Protein AF-H5SGF6-F1 (afdb_monomer_lite)

Organism: NCBI:txid29281

pLDDT: mean 89.81, std 10.26, range [44.41, 98.12]

Foldseek 3Di:
DDPLLVVLVVQLVVLVVQLVVLVVCCVVDPDPVSVVSNVVSVVSNVVSVVSNVVVVVVVVVVVVVVVVVVVVVVVPD

Radius of gyration: 19.94 Å; chains: 1; bounding box: 49×16×55 Å

Structure (mmCIF, N/CA/C/O backbone):
data_AF-H5SGF6-F1
#
_entry.id   AF-H5SGF6-F1
#
loop_
_atom_site.group_PDB
_atom_site.id
_atom_site.type_symbol
_atom_site.label_atom_id
_atom_site.label_alt_id
_atom_site.label_comp_id
_atom_site.label_asym_id
_atom_site.label_entity_id
_atom_site.label_seq_id
_atom_site.pdbx_PDB_ins_code
_atom_site.Cartn_x
_atom_site.Cartn_y
_atom_site.Cartn_z
_atom_site.occupancy
_atom_site.B_iso_or_equiv
_atom_site.auth_seq_id
_atom_site.auth_comp_id
_atom_site.auth_asym_id
_atom_site.auth_atom_id
_atom_site.pdbx_PDB_model_num
ATOM 1 N N . MET A 1 1 ? 11.725 8.233 -15.577 1.00 67.06 1 MET A N 1
ATOM 2 C CA . MET A 1 1 ? 10.774 7.420 -14.783 1.00 67.06 1 MET A CA 1
ATOM 3 C C . MET A 1 1 ? 9.434 7.443 -15.500 1.00 67.06 1 MET A C 1
ATOM 5 O O . MET A 1 1 ? 9.018 8.533 -15.873 1.00 67.06 1 MET A O 1
ATOM 9 N N . SER A 1 2 ? 8.820 6.284 -15.767 1.00 86.12 2 SER A N 1
ATOM 10 C CA . SER A 1 2 ? 7.545 6.232 -16.502 1.00 86.12 2 SER A CA 1
ATOM 11 C C . SER A 1 2 ? 6.395 6.819 -15.673 1.00 86.12 2 SER A C 1
ATOM 13 O O . SER A 1 2 ? 6.471 6.834 -14.442 1.00 86.12 2 SER A O 1
ATOM 15 N N . GLU A 1 3 ? 5.340 7.297 -16.334 1.00 90.88 3 GLU A N 1
ATOM 16 C CA . GLU A 1 3 ? 4.131 7.791 -15.661 1.00 90.88 3 GLU A CA 1
ATOM 17 C C . GLU A 1 3 ? 3.496 6.706 -14.781 1.00 90.88 3 GLU A C 1
ATOM 19 O O . GLU A 1 3 ? 3.176 6.965 -13.624 1.00 90.88 3 GLU A O 1
ATOM 24 N N . GLN A 1 4 ? 3.456 5.465 -15.272 1.00 87.19 4 GLN A N 1
ATOM 25 C CA . GLN A 1 4 ? 2.982 4.299 -14.525 1.00 87.19 4 GLN A CA 1
ATOM 26 C C . GLN A 1 4 ? 3.795 4.056 -13.244 1.00 87.19 4 GLN A C 1
ATOM 28 O O . GLN A 1 4 ? 3.228 3.836 -12.180 1.00 87.19 4 GLN A O 1
ATOM 33 N N . THR A 1 5 ? 5.128 4.166 -13.308 1.00 88.19 5 THR A N 1
ATOM 34 C CA . THR A 1 5 ? 5.991 4.044 -12.119 1.00 88.19 5 THR A CA 1
ATOM 35 C C . THR A 1 5 ? 5.687 5.136 -11.095 1.00 88.19 5 THR A C 1
ATOM 37 O O . THR A 1 5 ? 5.624 4.863 -9.899 1.00 88.19 5 THR A O 1
ATOM 40 N N . ARG A 1 6 ? 5.489 6.378 -11.553 1.00 91.88 6 ARG A N 1
ATOM 41 C CA . ARG A 1 6 ? 5.159 7.502 -10.669 1.00 91.88 6 ARG A CA 1
ATOM 42 C C . ARG A 1 6 ? 3.790 7.307 -10.015 1.00 91.88 6 ARG A C 1
ATOM 44 O O . ARG A 1 6 ? 3.650 7.588 -8.828 1.00 91.88 6 ARG A O 1
ATOM 51 N N . ALA A 1 7 ? 2.808 6.826 -10.775 1.00 92.19 7 ALA A N 1
ATOM 52 C CA . ALA A 1 7 ? 1.474 6.526 -10.275 1.00 92.19 7 ALA A CA 1
ATOM 53 C C . ALA A 1 7 ? 1.507 5.417 -9.213 1.00 92.19 7 ALA A C 1
ATOM 55 O O . ALA A 1 7 ? 1.015 5.641 -8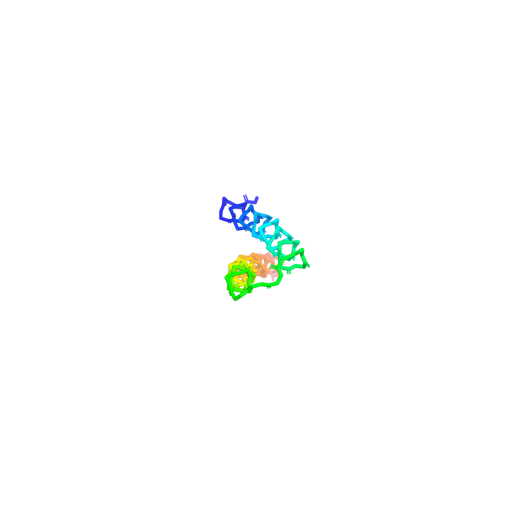.112 1.00 92.19 7 ALA A O 1
ATOM 56 N N . ALA A 1 8 ? 2.175 4.292 -9.488 1.00 91.12 8 ALA A N 1
ATOM 57 C CA . ALA A 1 8 ? 2.293 3.173 -8.550 1.00 91.12 8 ALA A CA 1
ATOM 58 C C . ALA A 1 8 ? 2.949 3.588 -7.218 1.00 91.12 8 ALA A C 1
ATOM 60 O O . ALA A 1 8 ? 2.439 3.279 -6.143 1.00 91.12 8 ALA A O 1
ATOM 61 N N . LEU A 1 9 ? 4.038 4.367 -7.273 1.00 92.19 9 LEU A N 1
ATOM 62 C CA . LEU A 1 9 ? 4.704 4.884 -6.070 1.00 92.19 9 LEU A CA 1
ATOM 63 C C . LEU A 1 9 ? 3.820 5.860 -5.282 1.00 92.19 9 LEU A C 1
ATOM 65 O O . LEU A 1 9 ? 3.804 5.823 -4.051 1.00 92.19 9 LEU A O 1
ATOM 69 N N . LYS A 1 10 ? 3.068 6.725 -5.976 1.00 94.38 10 LYS A N 1
ATOM 70 C CA . LYS A 1 10 ? 2.124 7.647 -5.333 1.00 94.38 10 LYS A CA 1
ATOM 71 C C . LYS A 1 10 ? 0.998 6.883 -4.636 1.00 94.38 10 LYS A C 1
ATOM 73 O O . LYS A 1 10 ? 0.686 7.193 -3.490 1.00 94.38 10 LYS A O 1
ATOM 78 N N . THR A 1 11 ? 0.410 5.897 -5.311 1.00 94.00 11 THR A N 1
ATOM 79 C CA . THR A 1 11 ? -0.649 5.051 -4.751 1.00 94.00 11 THR A CA 1
ATOM 80 C C . THR A 1 11 ? -0.154 4.307 -3.517 1.00 94.00 11 THR A C 1
ATOM 82 O O . THR A 1 11 ? -0.811 4.360 -2.483 1.00 94.00 11 THR A O 1
ATOM 85 N N . PHE A 1 12 ? 1.042 3.719 -3.575 1.00 93.81 12 PHE A N 1
ATOM 86 C CA . PHE A 1 12 ? 1.656 3.061 -2.424 1.00 93.81 12 PHE A CA 1
ATOM 87 C C . PHE A 1 12 ? 1.828 3.998 -1.225 1.00 93.81 12 PHE A C 1
ATOM 89 O O . PHE A 1 12 ? 1.430 3.643 -0.121 1.00 93.81 12 PHE A O 1
ATOM 96 N N . GLY A 1 13 ? 2.341 5.215 -1.440 1.00 94.00 13 GLY A N 1
ATOM 97 C CA . GLY A 1 13 ? 2.472 6.203 -0.366 1.00 94.00 13 GLY A CA 1
ATOM 98 C C . GLY A 1 13 ? 1.135 6.525 0.310 1.00 94.00 13 GLY A C 1
ATOM 99 O O . GLY A 1 13 ? 1.058 6.543 1.534 1.00 94.00 13 GLY A O 1
ATOM 100 N N . ILE A 1 14 ? 0.069 6.698 -0.480 1.00 95.31 14 ILE A N 1
ATOM 101 C CA . ILE A 1 14 ? -1.290 6.930 0.037 1.00 95.31 14 ILE A CA 1
ATOM 102 C C . ILE A 1 14 ? -1.777 5.734 0.867 1.00 95.31 14 ILE A C 1
ATOM 104 O O . ILE A 1 14 ? -2.316 5.931 1.955 1.00 95.31 14 ILE A O 1
ATOM 108 N N . GLN A 1 15 ? -1.584 4.504 0.381 1.00 96.19 15 GLN A N 1
ATOM 109 C CA . GLN A 1 15 ? -2.033 3.300 1.088 1.00 96.19 15 GLN A CA 1
ATOM 110 C C . GLN A 1 15 ? -1.294 3.078 2.412 1.00 96.19 15 GLN A C 1
ATOM 112 O O . GLN A 1 15 ? -1.906 2.635 3.382 1.00 96.19 15 GLN A O 1
ATOM 117 N N . THR A 1 16 ? -0.010 3.432 2.491 1.00 96.06 16 THR A N 1
ATOM 118 C CA . THR A 1 16 ? 0.749 3.372 3.748 1.00 96.06 16 THR A CA 1
ATOM 119 C C . THR A 1 16 ? 0.158 4.317 4.794 1.00 96.06 16 THR A C 1
ATOM 121 O O . THR A 1 16 ? -0.123 3.881 5.908 1.00 96.06 16 THR A O 1
ATOM 124 N N . THR A 1 17 ? -0.129 5.572 4.428 1.00 96.94 17 THR A N 1
ATOM 125 C CA . THR A 1 17 ? -0.776 6.531 5.342 1.00 96.94 17 THR A CA 1
ATOM 126 C C . THR A 1 17 ? -2.161 6.048 5.787 1.00 96.94 17 THR A C 1
ATOM 128 O O . THR A 1 17 ? -2.485 6.100 6.970 1.00 96.94 17 THR A O 1
ATOM 131 N N . GLN A 1 18 ? -2.964 5.497 4.870 1.00 95.31 18 GLN A N 1
ATOM 132 C CA . GLN A 1 18 ? -4.284 4.942 5.204 1.00 95.31 18 GLN A CA 1
ATOM 133 C C . GLN A 1 18 ? -4.206 3.735 6.151 1.00 95.31 18 GLN A C 1
ATOM 135 O O . GLN A 1 18 ? -5.100 3.533 6.977 1.00 95.31 18 GLN A O 1
ATOM 140 N N . LEU A 1 19 ? -3.151 2.922 6.051 1.00 96.94 19 LEU A N 1
ATOM 141 C CA . LEU A 1 19 ? -2.922 1.825 6.985 1.00 96.94 19 LEU A CA 1
ATOM 142 C C . LEU A 1 19 ? -2.537 2.342 8.378 1.00 96.94 19 LEU A C 1
ATOM 144 O O . LEU A 1 19 ? -3.070 1.840 9.365 1.00 96.94 19 LEU A O 1
ATOM 148 N N . GLU A 1 20 ? -1.668 3.349 8.470 1.00 97.38 20 GLU A N 1
ATOM 149 C CA . GLU A 1 20 ? -1.275 3.975 9.744 1.00 97.38 20 GLU A CA 1
ATOM 150 C C . GLU A 1 20 ? -2.477 4.599 10.474 1.00 97.38 20 GLU A C 1
ATOM 152 O O . GLU A 1 20 ? -2.651 4.415 11.685 1.00 97.38 20 GLU A O 1
ATOM 157 N N . GLU A 1 21 ? -3.354 5.282 9.735 1.00 96.94 21 GLU A N 1
ATOM 158 C CA . GLU A 1 21 ? -4.611 5.818 10.264 1.00 96.94 21 GLU A CA 1
ATOM 159 C C . GLU A 1 21 ? -5.527 4.698 10.781 1.00 96.94 21 GLU A C 1
ATOM 161 O O . GLU A 1 21 ? -6.049 4.785 11.896 1.00 96.94 21 GLU A O 1
ATOM 166 N N . ALA A 1 22 ? -5.682 3.613 10.013 1.00 96.56 22 ALA A N 1
ATOM 167 C CA . ALA A 1 22 ? -6.518 2.480 10.401 1.00 96.56 22 ALA A CA 1
ATOM 168 C C . ALA A 1 22 ? -5.975 1.731 11.632 1.00 96.56 22 ALA A C 1
ATOM 170 O O . ALA A 1 22 ? -6.760 1.347 12.500 1.00 96.56 22 ALA A O 1
ATOM 171 N N . VAL A 1 23 ? -4.649 1.571 11.748 1.00 97.69 23 VAL A N 1
ATOM 172 C CA . VAL A 1 23 ? -3.987 1.034 12.953 1.00 97.69 23 VAL A CA 1
ATOM 173 C C . VAL A 1 23 ? -4.306 1.910 14.157 1.00 97.69 23 VAL A C 1
ATOM 175 O O . VAL A 1 23 ? -4.808 1.414 15.162 1.00 97.69 23 VAL A O 1
ATOM 178 N N . THR A 1 24 ? -4.100 3.222 14.028 1.00 97.56 24 THR A N 1
ATOM 179 C CA . THR A 1 24 ? -4.336 4.177 15.118 1.00 97.56 24 THR A CA 1
ATOM 180 C C . THR A 1 24 ? -5.790 4.137 15.599 1.00 97.56 24 THR A C 1
ATOM 182 O O . THR A 1 24 ? -6.059 4.210 16.801 1.00 97.56 24 THR A O 1
ATOM 185 N N . LEU A 1 25 ? -6.750 4.029 14.676 1.00 96.00 25 LEU A N 1
ATOM 186 C CA . LEU A 1 25 ? -8.171 3.911 15.009 1.00 96.00 25 LEU A CA 1
ATOM 187 C C . LEU A 1 25 ? -8.493 2.587 15.709 1.00 96.00 25 LEU A C 1
ATOM 189 O O . LEU A 1 25 ? -9.238 2.590 16.690 1.00 96.00 25 LEU A O 1
ATOM 193 N N . LEU A 1 26 ? -7.921 1.477 15.235 1.00 97.62 26 LEU A N 1
ATOM 194 C CA . LEU A 1 26 ? -8.114 0.155 15.825 1.00 97.62 26 LEU A CA 1
ATOM 195 C C . LEU A 1 26 ? -7.531 0.067 17.243 1.00 97.62 26 LEU A C 1
ATOM 197 O O . LEU A 1 26 ? -8.178 -0.491 18.126 1.00 97.62 26 LEU A O 1
ATOM 201 N N . GLU A 1 27 ? -6.355 0.654 17.473 1.00 97.44 27 GLU A N 1
ATOM 202 C CA . GLU A 1 27 ? -5.708 0.711 18.790 1.00 97.44 27 GLU A CA 1
ATOM 203 C C . GLU A 1 27 ? -6.506 1.555 19.791 1.00 97.44 27 GLU A C 1
ATOM 205 O O . GLU A 1 27 ? -6.660 1.171 20.950 1.00 97.44 27 GLU A O 1
ATOM 210 N N . LYS A 1 28 ? -7.041 2.702 19.350 1.00 97.75 28 LYS A N 1
ATOM 211 C CA . LYS A 1 28 ? -7.825 3.603 20.210 1.00 97.75 28 LYS A CA 1
ATOM 212 C C . LYS A 1 28 ? -9.225 3.075 20.508 1.00 97.75 28 LYS A 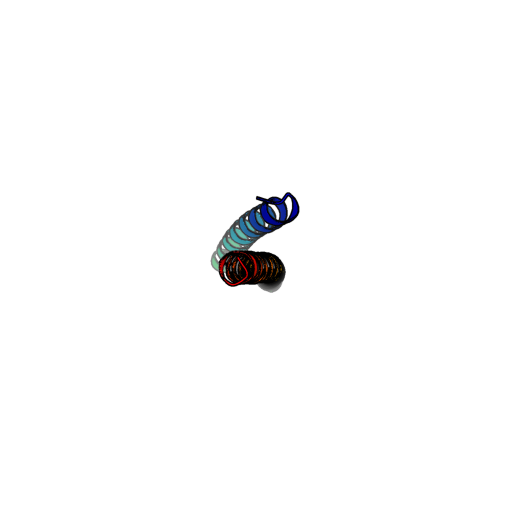C 1
ATOM 214 O O . LYS A 1 28 ? -9.754 3.339 21.585 1.00 97.75 28 LYS A O 1
ATOM 219 N N . ASN A 1 29 ? -9.850 2.398 19.548 1.00 97.00 29 ASN A N 1
ATOM 220 C CA . ASN A 1 29 ? -11.217 1.904 19.667 1.00 97.00 29 ASN A CA 1
ATOM 221 C C . ASN A 1 29 ? -11.363 0.541 18.968 1.00 97.00 29 ASN A C 1
ATOM 223 O O . ASN A 1 29 ? -11.759 0.486 17.799 1.00 97.00 29 ASN A O 1
ATOM 227 N N . PRO A 1 30 ? -11.057 -0.572 19.653 1.00 95.94 30 PRO A N 1
ATOM 228 C CA . PRO A 1 30 ? -11.170 -1.894 19.059 1.00 95.94 30 PRO A CA 1
ATOM 229 C C . PRO A 1 30 ? -12.640 -2.260 18.829 1.00 95.94 30 PRO A C 1
ATOM 231 O O . PRO A 1 30 ? -13.400 -2.514 19.763 1.00 95.94 30 PRO A O 1
ATOM 234 N N . SER A 1 31 ? -13.039 -2.316 17.559 1.00 97.88 31 SER A N 1
ATOM 235 C CA . SER A 1 31 ? -14.379 -2.720 17.134 1.00 97.88 31 SER A CA 1
ATOM 236 C C . SER A 1 31 ? -14.306 -3.604 15.884 1.00 97.88 31 SER A C 1
ATOM 238 O O . SER A 1 31 ? -13.338 -3.513 15.122 1.00 97.88 31 SER A O 1
ATOM 240 N N . PRO A 1 32 ? -15.324 -4.447 15.616 1.00 98.12 32 PRO A N 1
ATOM 241 C CA . PRO A 1 32 ? -15.375 -5.235 14.384 1.00 98.12 32 PRO A CA 1
ATOM 242 C C . PRO A 1 32 ? -15.292 -4.380 13.113 1.00 98.12 32 PRO A C 1
ATOM 244 O O . PRO A 1 32 ? -14.737 -4.817 12.109 1.00 98.12 32 PRO A O 1
ATOM 247 N N . GLU A 1 33 ? -15.829 -3.162 13.152 1.00 97.69 33 GLU A N 1
ATOM 248 C CA . GLU A 1 33 ? -15.751 -2.203 12.050 1.00 97.69 33 GLU A CA 1
ATOM 249 C C . GLU A 1 3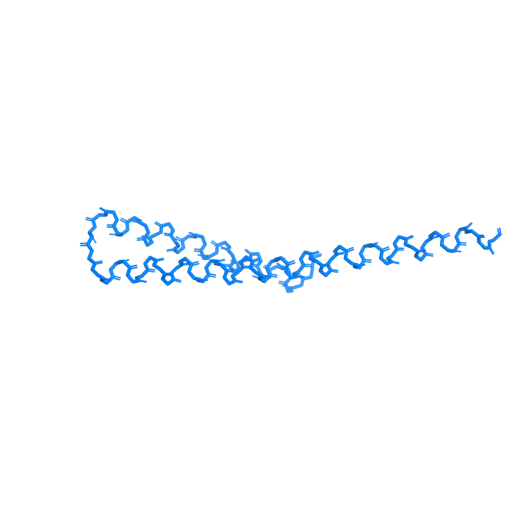3 ? -14.320 -1.696 11.845 1.00 97.69 33 GLU A C 1
ATOM 251 O O . GLU A 1 33 ? -13.801 -1.758 10.733 1.00 97.69 33 GLU A O 1
ATOM 256 N N . ASN A 1 34 ? -13.638 -1.290 12.918 1.00 97.44 34 ASN A N 1
ATOM 257 C CA . ASN A 1 34 ? -12.255 -0.824 12.826 1.00 97.44 34 ASN A CA 1
ATOM 258 C C . ASN A 1 34 ? -11.297 -1.949 12.421 1.00 97.44 34 ASN A C 1
ATOM 260 O O . ASN A 1 34 ? -10.354 -1.708 11.669 1.00 97.44 34 ASN A O 1
ATOM 264 N N . LEU A 1 35 ? -11.573 -3.191 12.833 1.00 97.94 35 LEU A N 1
ATOM 265 C CA . LEU A 1 35 ? -10.822 -4.355 12.367 1.00 97.94 35 LEU A CA 1
ATOM 266 C C . LEU A 1 35 ? -11.019 -4.576 10.861 1.00 97.94 35 LEU A C 1
ATOM 268 O O . LEU A 1 35 ? -10.051 -4.833 10.150 1.00 97.94 35 LEU A O 1
ATOM 272 N N . ARG A 1 36 ? -12.250 -4.438 10.350 1.00 98.00 36 ARG A N 1
ATOM 273 C CA . ARG A 1 36 ? -12.524 -4.516 8.904 1.00 98.00 36 ARG A CA 1
ATOM 274 C C . ARG A 1 36 ? -11.797 -3.421 8.130 1.00 98.00 36 ARG A C 1
ATOM 276 O O . ARG A 1 36 ? -11.201 -3.726 7.102 1.00 98.00 36 ARG A O 1
ATOM 283 N N . ASN A 1 37 ? -11.805 -2.189 8.636 1.00 96.50 37 ASN A N 1
ATOM 284 C CA . ASN A 1 37 ? -11.105 -1.067 8.009 1.00 96.50 37 ASN A CA 1
ATOM 285 C C . ASN A 1 37 ? -9.593 -1.314 7.950 1.00 96.50 37 ASN A C 1
ATOM 287 O O . ASN A 1 37 ? -8.987 -1.149 6.895 1.00 96.50 37 ASN A O 1
ATOM 291 N N . TYR A 1 38 ? -8.995 -1.790 9.045 1.00 97.94 38 TYR A N 1
ATOM 292 C CA . TYR A 1 38 ? -7.586 -2.184 9.077 1.00 97.94 38 TYR A CA 1
ATOM 293 C C . TYR A 1 38 ? -7.254 -3.266 8.041 1.00 97.94 38 TYR A C 1
ATOM 295 O O . TYR A 1 38 ? -6.301 -3.115 7.276 1.00 97.94 38 TYR A O 1
ATOM 303 N N . LEU A 1 39 ? -8.062 -4.328 7.970 1.00 98.06 39 LEU A N 1
ATOM 304 C CA . LEU A 1 39 ? -7.858 -5.416 7.010 1.00 98.06 39 LEU A CA 1
ATOM 305 C C . LEU A 1 39 ? -8.008 -4.945 5.554 1.00 98.06 39 LEU A C 1
ATOM 307 O O . LEU A 1 39 ? -7.236 -5.369 4.693 1.00 98.06 39 LEU A O 1
ATOM 311 N N . ASP A 1 40 ? -8.959 -4.054 5.262 1.00 97.75 40 ASP A N 1
ATOM 312 C CA . ASP A 1 40 ? -9.112 -3.489 3.916 1.00 97.75 40 ASP A CA 1
ATOM 313 C C . ASP A 1 40 ? -7.931 -2.581 3.535 1.00 97.75 40 ASP A C 1
ATOM 315 O O . ASP A 1 40 ? -7.416 -2.692 2.419 1.00 97.75 40 ASP A O 1
ATOM 319 N N . SER A 1 41 ? -7.431 -1.756 4.462 1.00 97.31 41 SER A N 1
ATOM 320 C CA . SER A 1 41 ? -6.210 -0.966 4.245 1.00 97.31 41 SER A CA 1
ATOM 321 C C . SER A 1 41 ? -4.990 -1.859 3.989 1.00 97.31 41 SER A C 1
ATOM 323 O O . SER A 1 41 ? -4.209 -1.588 3.076 1.00 97.31 41 SER A O 1
ATOM 325 N N . GLN A 1 42 ? -4.843 -2.971 4.721 1.00 97.56 42 GLN A N 1
ATOM 326 C CA . GLN A 1 42 ? -3.775 -3.944 4.458 1.00 97.56 42 GLN A CA 1
ATOM 327 C C . GLN A 1 42 ? -3.886 -4.573 3.068 1.00 97.56 42 GLN A C 1
ATOM 329 O O . GLN A 1 42 ? -2.881 -4.689 2.362 1.00 97.56 42 GLN A O 1
ATOM 334 N N . ARG A 1 43 ? -5.099 -4.956 2.651 1.00 98.06 43 ARG A N 1
ATOM 335 C CA . ARG A 1 43 ? -5.346 -5.522 1.319 1.00 98.06 43 ARG A CA 1
ATOM 336 C C . ARG A 1 43 ? -4.927 -4.547 0.217 1.00 98.06 43 ARG A C 1
ATOM 338 O O . ARG A 1 43 ? -4.190 -4.935 -0.687 1.00 98.06 43 ARG A O 1
ATOM 345 N N . LYS A 1 44 ? -5.335 -3.280 0.312 1.00 96.88 44 LYS A N 1
ATOM 346 C CA . LYS A 1 44 ? -4.986 -2.244 -0.676 1.00 96.88 44 LYS A CA 1
ATOM 347 C C . LYS A 1 44 ? -3.484 -1.945 -0.720 1.00 96.88 44 LYS A C 1
ATOM 349 O O . LYS A 1 44 ? -2.928 -1.708 -1.798 1.00 96.88 44 LYS A O 1
ATOM 354 N N . LEU A 1 45 ? -2.801 -1.988 0.429 1.00 96.94 45 LEU A N 1
ATOM 355 C CA . LEU A 1 45 ? -1.344 -1.860 0.478 1.00 96.94 45 LEU A CA 1
ATOM 356 C C . LEU A 1 45 ? -0.654 -3.024 -0.251 1.00 96.94 45 LEU A C 1
ATOM 358 O O . LEU A 1 45 ? 0.273 -2.797 -1.030 1.00 96.94 45 LEU A O 1
ATOM 362 N N . LEU A 1 46 ? -1.131 -4.257 -0.051 1.00 96.06 46 LEU A N 1
ATOM 363 C CA . LEU A 1 46 ? -0.606 -5.443 -0.734 1.00 96.06 46 LEU A CA 1
ATOM 364 C C . LEU A 1 46 ? -0.810 -5.376 -2.257 1.00 96.06 46 LEU A C 1
ATOM 366 O O . LEU A 1 46 ? 0.101 -5.705 -3.022 1.00 96.06 46 LEU A O 1
ATOM 370 N N . GLU A 1 47 ? -1.978 -4.913 -2.704 1.00 95.06 47 GLU A N 1
ATOM 371 C CA . GLU A 1 47 ? -2.266 -4.673 -4.125 1.00 95.06 47 GLU A CA 1
ATOM 372 C C . GLU A 1 47 ? -1.282 -3.652 -4.720 1.00 95.06 47 GLU A C 1
ATOM 374 O O . GLU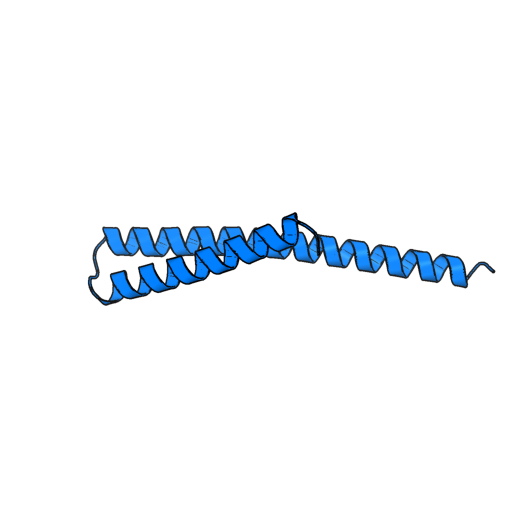 A 1 47 ? -0.678 -3.901 -5.765 1.00 95.06 47 GLU A O 1
ATOM 379 N N . SER A 1 48 ? -1.023 -2.556 -4.000 1.00 94.38 48 SER A N 1
ATOM 380 C CA . SER A 1 48 ? -0.068 -1.521 -4.424 1.00 94.38 48 SER A CA 1
ATOM 381 C C . SER A 1 48 ? 1.374 -2.038 -4.502 1.00 94.38 48 SER A C 1
ATOM 383 O O . SER A 1 48 ? 2.106 -1.722 -5.441 1.00 94.38 48 SER A O 1
ATOM 385 N N . LEU A 1 49 ? 1.795 -2.869 -3.542 1.00 93.81 49 LEU A N 1
ATOM 386 C CA . LEU A 1 49 ? 3.111 -3.521 -3.565 1.00 93.81 49 LEU A CA 1
ATOM 387 C C . LEU A 1 49 ? 3.261 -4.461 -4.763 1.00 93.81 49 LEU A C 1
ATOM 389 O O . LEU A 1 49 ? 4.311 -4.481 -5.405 1.00 93.81 49 LEU A O 1
ATOM 393 N N . THR A 1 50 ? 2.207 -5.209 -5.086 1.00 94.25 50 THR A N 1
ATOM 394 C CA . THR A 1 50 ? 2.185 -6.108 -6.247 1.00 94.25 50 THR A CA 1
ATOM 395 C C . THR A 1 50 ? 2.358 -5.324 -7.549 1.00 94.25 50 THR A C 1
ATOM 397 O O . THR A 1 50 ? 3.137 -5.722 -8.420 1.00 94.25 50 THR A O 1
ATOM 400 N N . GLU A 1 51 ? 1.702 -4.168 -7.669 1.00 92.25 51 GLU A N 1
ATOM 401 C CA . GLU A 1 51 ? 1.870 -3.277 -8.818 1.00 92.25 51 GLU A CA 1
ATOM 402 C C . GLU A 1 51 ? 3.303 -2.727 -8.916 1.00 92.25 51 GLU A C 1
ATOM 404 O O . GLU A 1 51 ? 3.914 -2.775 -9.988 1.00 92.25 51 GLU A O 1
ATOM 409 N N . ILE A 1 52 ? 3.889 -2.284 -7.798 1.00 93.00 52 ILE A N 1
ATOM 410 C CA . ILE A 1 52 ? 5.289 -1.835 -7.760 1.00 93.00 52 ILE A CA 1
ATOM 411 C C . ILE A 1 52 ? 6.238 -2.954 -8.197 1.00 93.00 52 ILE A C 1
ATOM 413 O O . ILE A 1 52 ? 7.120 -2.712 -9.023 1.00 93.00 52 ILE A O 1
ATOM 417 N N . LEU A 1 53 ? 6.059 -4.178 -7.694 1.00 92.88 53 LEU A N 1
ATOM 418 C CA . LEU A 1 53 ? 6.885 -5.328 -8.078 1.00 92.88 53 LEU A CA 1
ATOM 419 C C . LEU A 1 53 ? 6.796 -5.621 -9.580 1.00 92.88 53 LEU A C 1
ATOM 421 O O . LEU A 1 53 ? 7.817 -5.907 -10.213 1.00 92.88 53 LEU A O 1
ATOM 425 N N . SER A 1 54 ? 5.607 -5.494 -10.172 1.00 91.50 54 SER A N 1
ATOM 426 C CA . SER A 1 54 ? 5.406 -5.632 -11.619 1.00 91.50 54 SER A CA 1
ATOM 427 C C . SER A 1 54 ? 6.169 -4.560 -12.412 1.00 91.50 54 SER A C 1
ATOM 429 O O . SER A 1 54 ? 6.882 -4.864 -13.380 1.00 91.50 54 SER A O 1
ATOM 431 N N . VAL A 1 55 ? 6.111 -3.303 -11.958 1.00 89.69 55 VAL A N 1
ATOM 432 C CA . VAL A 1 55 ? 6.867 -2.193 -12.558 1.00 89.69 55 VAL A CA 1
ATOM 433 C C . VAL A 1 55 ? 8.375 -2.434 -12.453 1.00 89.69 55 VAL A C 1
ATOM 435 O O . VAL A 1 55 ? 9.086 -2.290 -13.449 1.00 89.69 55 VAL A O 1
ATOM 438 N N . VAL A 1 56 ? 8.874 -2.831 -11.279 1.00 89.00 56 VAL A N 1
ATOM 439 C CA . VAL A 1 56 ? 10.301 -3.116 -11.054 1.00 89.00 56 VAL A CA 1
ATOM 440 C C . VAL A 1 56 ? 10.772 -4.267 -11.941 1.00 89.00 56 VAL A C 1
ATOM 442 O O . VAL A 1 56 ? 11.793 -4.133 -12.613 1.00 89.00 56 VAL A O 1
ATOM 445 N N . SER A 1 57 ? 10.000 -5.351 -12.028 1.00 89.50 57 SER A N 1
ATOM 446 C CA . SER A 1 57 ? 10.315 -6.502 -12.887 1.00 89.50 57 SER A CA 1
ATOM 447 C C . SER A 1 57 ? 10.411 -6.097 -14.360 1.00 89.50 57 SER A C 1
ATOM 449 O O . SER A 1 57 ? 11.348 -6.474 -15.064 1.00 89.50 57 SER A O 1
ATOM 451 N N . THR A 1 58 ? 9.487 -5.250 -14.822 1.00 88.50 58 THR A N 1
ATOM 452 C CA . THR A 1 58 ? 9.507 -4.714 -16.190 1.00 88.50 58 THR A CA 1
ATOM 453 C C . THR A 1 58 ? 10.752 -3.863 -16.450 1.00 88.50 58 THR A C 1
ATOM 455 O O . THR A 1 58 ? 11.360 -3.961 -17.519 1.00 88.50 58 THR A O 1
ATOM 458 N N . LEU A 1 59 ? 11.150 -3.025 -15.488 1.00 86.25 59 LEU A N 1
ATOM 459 C CA . LEU A 1 59 ? 12.345 -2.186 -15.604 1.00 86.25 59 LEU A CA 1
ATOM 460 C C . LEU A 1 59 ? 13.632 -3.022 -15.630 1.00 86.25 59 LEU A C 1
ATOM 462 O O . LEU A 1 59 ? 14.498 -2.756 -16.463 1.00 86.25 59 LEU A O 1
ATOM 466 N N . LEU A 1 60 ? 13.733 -4.050 -14.783 1.00 87.62 60 LEU A N 1
ATOM 467 C CA . LEU A 1 60 ? 14.877 -4.965 -14.752 1.00 87.62 60 LEU A CA 1
ATOM 468 C C . LEU A 1 60 ? 15.022 -5.737 -16.067 1.00 87.62 60 LEU A C 1
ATOM 470 O O . LEU A 1 60 ? 16.109 -5.754 -16.642 1.00 87.62 60 LEU A O 1
ATOM 474 N N . ASN A 1 61 ? 13.924 -6.285 -16.596 1.00 87.50 61 ASN A N 1
ATOM 475 C CA . ASN A 1 61 ? 13.937 -7.008 -17.871 1.00 87.50 61 ASN A CA 1
ATOM 476 C C . ASN A 1 61 ? 14.374 -6.106 -19.034 1.00 87.50 61 ASN A C 1
ATOM 478 O O . ASN A 1 61 ? 15.201 -6.502 -19.853 1.00 87.50 61 ASN A O 1
ATOM 482 N N . ARG A 1 62 ? 13.882 -4.859 -19.080 1.00 83.38 62 ARG A N 1
ATOM 483 C CA . ARG A 1 62 ? 14.319 -3.876 -20.086 1.00 83.38 62 ARG A CA 1
ATOM 484 C C . ARG A 1 62 ? 15.806 -3.545 -19.962 1.00 83.38 62 ARG A C 1
ATOM 486 O O . ARG A 1 62 ? 16.480 -3.434 -20.984 1.00 83.38 62 ARG A O 1
ATOM 493 N N . GLY A 1 63 ? 16.308 -3.391 -18.737 1.00 81.81 63 GLY A N 1
ATOM 494 C CA . GLY A 1 63 ? 17.725 -3.138 -18.472 1.00 81.81 63 GLY A CA 1
ATOM 495 C C . GLY A 1 63 ? 18.620 -4.292 -18.927 1.00 81.81 63 GLY A C 1
ATOM 496 O O . GLY A 1 63 ? 19.606 -4.059 -19.624 1.00 81.81 63 GLY A O 1
ATOM 497 N N . ALA A 1 64 ? 18.233 -5.531 -18.614 1.00 79.81 64 ALA A N 1
ATOM 498 C CA . ALA A 1 64 ? 18.952 -6.732 -19.034 1.00 79.81 64 ALA A CA 1
ATOM 499 C C . ALA A 1 64 ? 19.018 -6.854 -20.566 1.00 79.81 64 ALA A C 1
ATOM 501 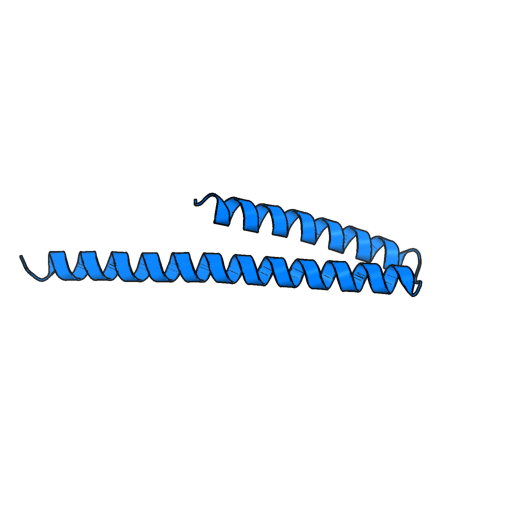O O . ALA A 1 64 ? 20.104 -6.992 -21.128 1.00 79.81 64 ALA A O 1
ATOM 502 N N . SER A 1 65 ? 17.884 -6.691 -21.260 1.00 78.94 65 SER A N 1
ATOM 503 C CA . SER A 1 65 ? 17.852 -6.736 -22.728 1.00 78.94 65 SER A CA 1
ATOM 504 C C . SER A 1 65 ? 18.657 -5.609 -23.385 1.00 78.94 65 SER A C 1
ATOM 506 O O . SER A 1 65 ? 19.223 -5.800 -24.460 1.00 78.94 65 SER A O 1
ATOM 508 N N . ALA A 1 66 ? 18.707 -4.421 -22.776 1.00 78.12 66 ALA A N 1
ATOM 509 C CA . ALA A 1 66 ? 19.521 -3.319 -23.283 1.00 78.12 66 ALA A CA 1
ATOM 510 C C . ALA A 1 66 ? 21.024 -3.622 -23.158 1.00 78.12 66 ALA A C 1
ATOM 512 O O . ALA A 1 66 ? 21.768 -3.395 -24.111 1.00 78.12 66 ALA A O 1
ATOM 513 N N . ALA A 1 67 ? 21.457 -4.180 -22.024 1.00 77.12 67 ALA A N 1
ATOM 514 C CA . ALA A 1 67 ? 22.847 -4.576 -21.807 1.00 77.12 67 ALA A CA 1
ATOM 515 C C . ALA A 1 67 ? 23.300 -5.672 -22.789 1.00 77.12 67 ALA A C 1
ATOM 517 O O . ALA A 1 67 ? 24.393 -5.595 -23.349 1.00 77.12 67 ALA A O 1
ATOM 518 N N . GLU A 1 68 ? 22.439 -6.655 -23.060 1.00 78.75 68 GLU A N 1
ATOM 519 C CA . GLU A 1 68 ? 22.732 -7.746 -23.993 1.00 78.75 68 GLU A CA 1
ATOM 520 C C . GLU A 1 68 ? 22.908 -7.253 -25.439 1.00 78.75 68 GLU A C 1
ATOM 522 O O . GLU A 1 68 ? 23.846 -7.661 -26.126 1.00 78.75 68 GLU A O 1
ATOM 527 N N . LYS A 1 69 ? 22.078 -6.296 -25.881 1.00 78.00 69 LYS A N 1
ATOM 528 C CA . LYS A 1 69 ? 22.221 -5.656 -27.201 1.00 78.00 69 LYS A CA 1
ATOM 529 C C . LYS A 1 69 ? 23.546 -4.908 -27.355 1.00 78.00 69 LYS A C 1
ATOM 531 O O . LYS A 1 69 ? 24.178 -5.018 -28.402 1.00 78.00 69 LYS A O 1
ATOM 536 N N . VAL A 1 70 ? 23.978 -4.178 -26.324 1.00 80.81 70 VAL A N 1
ATOM 537 C CA . VAL A 1 70 ? 25.275 -3.477 -26.332 1.00 80.81 70 VAL A CA 1
ATOM 538 C C . VAL A 1 70 ? 26.429 -4.476 -26.445 1.00 80.81 70 VAL A C 1
ATOM 540 O O . VAL A 1 70 ? 27.359 -4.264 -27.220 1.00 80.81 70 VAL A O 1
ATOM 543 N N . ASN A 1 71 ? 26.352 -5.598 -25.727 1.00 76.62 71 ASN A N 1
ATOM 544 C CA . ASN A 1 71 ? 27.385 -6.629 -25.776 1.00 76.62 71 ASN A CA 1
ATOM 545 C C . ASN A 1 71 ? 27.501 -7.287 -27.166 1.00 76.62 71 ASN A C 1
ATOM 547 O O . ASN A 1 71 ? 28.609 -7.521 -27.650 1.00 76.62 71 ASN A O 1
ATOM 551 N N . GLN A 1 72 ? 26.371 -7.534 -27.839 1.00 75.88 72 GLN A N 1
ATOM 552 C CA . GLN A 1 72 ? 26.354 -8.075 -29.206 1.00 75.88 72 GLN A CA 1
ATOM 553 C C . GLN A 1 72 ? 26.916 -7.089 -30.242 1.00 75.88 72 GLN A C 1
ATOM 555 O O . GLN A 1 72 ? 27.626 -7.511 -31.150 1.00 75.88 72 GLN A O 1
ATOM 560 N N . GLN A 1 73 ? 26.658 -5.784 -30.095 1.00 70.31 73 GLN A N 1
ATOM 561 C CA . GLN A 1 73 ? 27.233 -4.759 -30.978 1.00 70.31 73 GLN A CA 1
ATOM 562 C C . GLN A 1 73 ? 28.753 -4.624 -30.816 1.00 70.31 73 GLN A C 1
ATOM 564 O O . GLN A 1 73 ? 29.451 -4.444 -31.808 1.00 70.31 73 GLN A O 1
ATOM 569 N N . ASN A 1 74 ? 29.273 -4.760 -29.593 1.00 68.69 74 ASN A N 1
ATOM 570 C CA . ASN A 1 74 ? 30.712 -4.662 -29.328 1.00 68.69 74 ASN A CA 1
ATOM 571 C C . ASN A 1 74 ? 31.502 -5.931 -29.692 1.00 68.69 74 ASN A C 1
ATOM 573 O O . ASN A 1 74 ? 32.716 -5.858 -29.843 1.00 68.69 74 ASN A O 1
ATOM 577 N N . SER A 1 75 ? 30.841 -7.0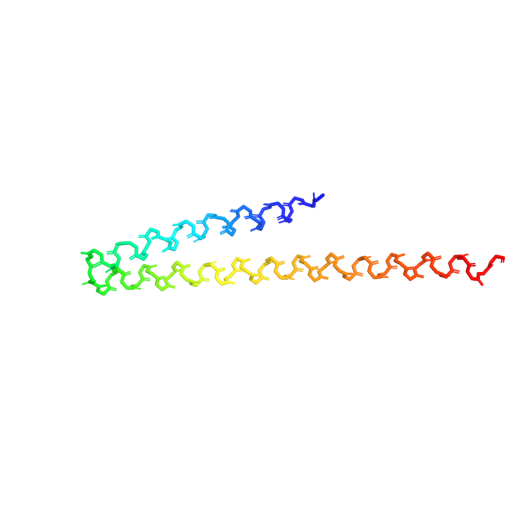85 -29.820 1.00 71.75 75 SER A N 1
ATOM 578 C CA . SER A 1 75 ? 31.501 -8.370 -30.111 1.00 71.75 75 SER A CA 1
ATOM 579 C C . SER A 1 75 ? 31.527 -8.730 -31.605 1.00 71.75 75 SER A C 1
ATOM 581 O O . SER A 1 75 ? 32.055 -9.779 -31.965 1.00 71.75 75 SER A O 1
ATOM 583 N N . GLY A 1 76 ? 30.921 -7.906 -32.468 1.00 58.03 76 GLY A N 1
ATOM 584 C CA . GLY A 1 76 ? 30.774 -8.155 -33.908 1.00 58.03 76 GLY A CA 1
ATOM 585 C C . GLY A 1 76 ? 31.436 -7.118 -34.825 1.00 58.03 76 GLY A C 1
ATOM 586 O O . GLY A 1 76 ? 31.088 -7.085 -36.005 1.00 58.03 76 GLY A O 1
ATOM 587 N N . GLY A 1 77 ? 32.319 -6.263 -34.295 1.00 44.41 77 GLY A N 1
ATOM 588 C CA . GLY A 1 77 ? 33.045 -5.213 -35.027 1.00 44.41 77 GLY A CA 1
ATOM 589 C C . GLY A 1 77 ? 34.539 -5.476 -35.132 1.00 44.41 77 GLY A C 1
ATOM 590 O O . GLY A 1 77 ? 35.098 -6.034 -34.163 1.00 44.41 77 GLY A O 1
#

Sequence (77 aa):
MSEQTRAALKTFGIQTTQLEEAVTLLEKNPSPENLRNYLDSQRKLLESLTEILSVVSTLLNRGASAAEKVNQQNSGG

Secondary structure (DSSP, 8-state):
--HHHHHHHHHHHHHHHHHHHHHHHHHHS--HHHHHHHHHHHHHHHHHHHHHHHHHHHHHHHHHHHHHHHHHHHT--